Protein AF-A0AB38YC18-F1 (afdb_monomer_lite)

Organism: NCBI:txid2952525

Sequence (81 aa):
MNWNPTDTAPRDGTLLRLLVQYEEHPLDDDNTQPQETIGFNTLDQSGIDDWHFAGWDWSHDSFAQGIGEVVGWLPMGSKNE

pLDDT: mean 86.21, std 12.04, range [47.5, 97.06]

Radius of gyration: 12.62 Å; chains: 1; bounding box: 32×29×26 Å

Secondary structure (DSSP, 8-state):
--PBPGGGS--SS--EEEEEEEEES-SSS--SS-EEEEEEE-HHHHS---EEEEEEETTTTEEEE-EEEEEEEEETT----

Structure (mmCIF, N/CA/C/O backbone):
data_AF-A0AB38YC18-F1
#
_entry.id   AF-A0AB38YC18-F1
#
loop_
_atom_site.group_PDB
_atom_site.id
_atom_site.type_symbol
_atom_site.label_atom_id
_atom_site.label_alt_id
_atom_site.label_comp_id
_atom_site.label_asym_id
_atom_site.label_entity_id
_atom_site.label_seq_id
_atom_site.pdbx_PDB_ins_code
_atom_site.Cartn_x
_atom_site.Cartn_y
_atom_site.Cartn_z
_atom_site.occupancy
_atom_site.B_iso_or_equiv
_atom_site.auth_seq_id
_atom_site.auth_comp_id
_atom_site.auth_asym_id
_atom_site.auth_atom_id
_atom_site.pdbx_PDB_model_num
ATOM 1 N N . MET A 1 1 ? 9.688 -15.018 1.864 1.00 58.75 1 MET A N 1
ATOM 2 C CA . MET A 1 1 ? 8.728 -14.458 2.839 1.00 58.75 1 MET A CA 1
ATOM 3 C C . MET A 1 1 ? 7.337 -14.700 2.278 1.00 58.75 1 MET A C 1
ATOM 5 O O . MET A 1 1 ? 7.173 -14.481 1.085 1.00 58.75 1 MET A O 1
ATOM 9 N N . ASN A 1 2 ? 6.382 -15.198 3.066 1.00 87.12 2 ASN A N 1
ATOM 10 C CA . ASN A 1 2 ? 5.012 -15.390 2.578 1.00 87.12 2 ASN A CA 1
ATOM 11 C C . ASN A 1 2 ? 4.200 -14.138 2.911 1.00 87.12 2 ASN A C 1
ATOM 13 O O . ASN A 1 2 ? 3.850 -13.926 4.067 1.00 87.12 2 ASN A O 1
ATOM 17 N N . TRP A 1 3 ? 3.961 -13.303 1.904 1.00 93.94 3 TRP A N 1
ATOM 18 C CA . TRP A 1 3 ? 3.048 -12.169 1.999 1.00 93.94 3 TRP A CA 1
ATOM 19 C C . TRP A 1 3 ? 1.609 -12.660 2.126 1.00 93.94 3 TRP A C 1
ATOM 21 O O . TRP A 1 3 ? 1.237 -13.651 1.492 1.00 93.94 3 TRP A O 1
ATOM 31 N N . ASN A 1 4 ? 0.803 -11.972 2.932 1.00 95.50 4 ASN A N 1
ATOM 32 C CA . ASN A 1 4 ? -0.618 -12.278 3.009 1.00 95.50 4 ASN A CA 1
ATOM 33 C C . ASN A 1 4 ? -1.333 -11.738 1.757 1.00 95.50 4 ASN A C 1
ATOM 35 O O . ASN A 1 4 ? -0.975 -10.652 1.287 1.00 95.50 4 ASN A O 1
ATOM 39 N N . PRO A 1 5 ? -2.353 -12.445 1.236 1.00 95.12 5 PRO A N 1
ATOM 40 C CA . PRO A 1 5 ? -3.187 -11.955 0.139 1.00 95.12 5 PRO A CA 1
ATOM 41 C C . PRO A 1 5 ? -3.853 -10.609 0.467 1.00 95.12 5 PRO A C 1
ATOM 43 O O . PRO A 1 5 ? -4.359 -10.430 1.577 1.00 95.12 5 PRO A O 1
ATOM 46 N N . THR A 1 6 ? -3.874 -9.662 -0.476 1.00 94.56 6 THR A N 1
ATOM 47 C CA . THR A 1 6 ? -4.378 -8.288 -0.257 1.00 94.56 6 THR A CA 1
ATOM 48 C C . THR A 1 6 ? -5.848 -8.228 0.171 1.00 94.56 6 THR A C 1
ATOM 50 O O . THR A 1 6 ? -6.232 -7.362 0.953 1.00 94.56 6 THR A O 1
ATOM 53 N N . ASP A 1 7 ? -6.683 -9.160 -0.289 1.00 94.69 7 ASP A N 1
ATOM 54 C CA . ASP A 1 7 ? -8.104 -9.255 0.074 1.00 94.69 7 ASP A CA 1
ATOM 55 C C . ASP A 1 7 ? -8.344 -9.621 1.550 1.00 94.69 7 ASP A C 1
ATOM 57 O O . ASP A 1 7 ? -9.431 -9.391 2.075 1.00 94.69 7 ASP A O 1
ATOM 61 N N . THR A 1 8 ? -7.323 -10.137 2.239 1.00 95.75 8 THR A N 1
ATOM 62 C CA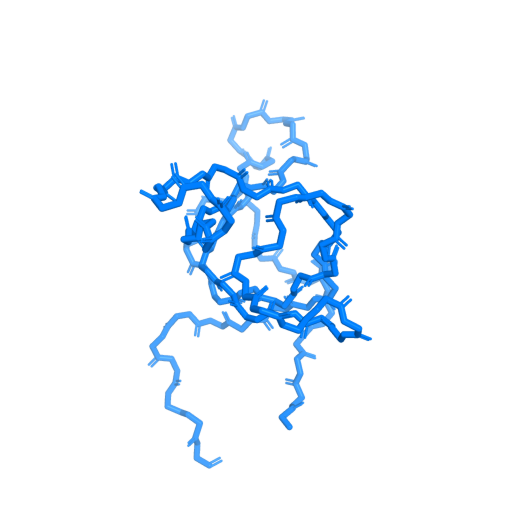 . THR A 1 8 ? -7.366 -10.436 3.680 1.00 95.75 8 THR A CA 1
ATOM 63 C C . THR A 1 8 ? -6.872 -9.288 4.561 1.00 95.75 8 THR A C 1
ATOM 65 O O . THR A 1 8 ? -6.870 -9.416 5.787 1.00 95.75 8 THR A O 1
ATOM 68 N N . ALA A 1 9 ? -6.413 -8.186 3.964 1.00 95.88 9 ALA A N 1
ATOM 69 C CA . ALA A 1 9 ? -5.845 -7.069 4.705 1.00 95.88 9 ALA A CA 1
ATOM 70 C C . ALA A 1 9 ? -6.920 -6.278 5.470 1.00 95.88 9 ALA A C 1
ATOM 72 O O . ALA A 1 9 ? -8.022 -6.091 4.947 1.00 95.88 9 ALA A O 1
ATOM 73 N N . PRO A 1 10 ? -6.614 -5.763 6.676 1.00 96.25 10 PRO A N 1
ATOM 74 C CA . PRO A 1 10 ? -7.509 -4.836 7.359 1.00 96.25 10 PRO A CA 1
ATOM 75 C C . PRO A 1 10 ? -7.657 -3.537 6.551 1.00 96.25 10 PRO A C 1
ATOM 77 O O . PRO A 1 10 ? -6.679 -3.016 6.009 1.00 96.25 10 PRO A O 1
ATOM 80 N N . ARG A 1 11 ? -8.887 -3.014 6.486 1.00 97.00 11 ARG A N 1
ATOM 81 C CA . ARG A 1 11 ? -9.250 -1.775 5.769 1.00 97.00 11 ARG A CA 1
ATOM 82 C C . ARG A 1 11 ? -9.832 -0.712 6.708 1.00 97.00 11 ARG A C 1
ATOM 84 O O . ARG A 1 11 ? -10.623 0.145 6.318 1.00 97.00 11 ARG A O 1
ATOM 91 N N . ASP A 1 12 ? -9.406 -0.778 7.963 1.00 96.12 12 ASP A N 1
ATOM 92 C CA . ASP A 1 12 ? -9.848 0.048 9.083 1.00 96.12 12 ASP A CA 1
ATOM 93 C C . ASP A 1 12 ? -8.875 1.194 9.403 1.00 96.12 12 ASP A C 1
ATOM 95 O O . ASP A 1 12 ? -8.960 1.801 10.469 1.00 96.12 12 ASP A O 1
ATOM 99 N N . GLY A 1 13 ? -7.943 1.502 8.497 1.00 94.44 13 GLY A N 1
ATOM 100 C CA . GLY A 1 13 ? -6.879 2.484 8.704 1.00 94.44 13 GLY A CA 1
ATOM 101 C C . GLY A 1 13 ? -5.656 1.950 9.455 1.00 94.44 13 GLY A C 1
ATOM 102 O O . GLY A 1 13 ? -4.743 2.727 9.740 1.00 94.44 13 GLY A O 1
ATOM 103 N N . THR A 1 14 ? -5.597 0.652 9.770 1.00 95.44 14 THR A N 1
ATOM 104 C CA . THR A 1 14 ? -4.394 0.031 10.338 1.00 95.44 14 THR A CA 1
ATOM 105 C C . THR A 1 14 ? -3.199 0.198 9.399 1.00 95.44 14 THR A C 1
ATOM 107 O O . THR A 1 14 ? -3.275 -0.097 8.208 1.00 95.44 14 THR A O 1
ATOM 110 N N . LEU A 1 15 ? -2.068 0.644 9.951 1.00 94.94 15 LEU A N 1
ATOM 111 C CA . LEU A 1 15 ? -0.812 0.765 9.217 1.00 94.94 15 LEU A CA 1
ATOM 112 C C . LEU A 1 15 ? -0.194 -0.620 8.975 1.00 94.94 15 LEU A C 1
ATOM 114 O O . LEU A 1 15 ? 0.015 -1.388 9.918 1.00 94.94 15 LEU A O 1
ATOM 118 N N . LEU A 1 16 ? 0.144 -0.916 7.723 1.00 95.12 16 LEU A N 1
ATOM 119 C CA . LEU A 1 16 ? 0.667 -2.198 7.254 1.00 95.12 16 LEU A CA 1
ATOM 120 C C . LEU A 1 16 ? 2.000 -2.020 6.525 1.00 95.12 16 LEU A C 1
ATOM 122 O O . LEU A 1 16 ? 2.303 -0.946 6.004 1.00 95.12 16 LEU A O 1
ATOM 126 N N . ARG A 1 17 ? 2.766 -3.110 6.433 1.00 94.38 17 ARG A N 1
ATOM 127 C CA . ARG A 1 17 ? 3.780 -3.265 5.384 1.00 94.38 17 ARG A CA 1
ATOM 128 C C . ARG A 1 17 ? 3.077 -3.787 4.143 1.00 94.38 17 ARG A C 1
ATOM 130 O O . ARG A 1 17 ? 2.346 -4.771 4.240 1.00 94.38 17 ARG A O 1
ATOM 137 N N . LEU A 1 18 ? 3.303 -3.153 3.007 1.00 94.25 18 LEU A N 1
ATOM 138 C CA . LEU A 1 18 ? 2.686 -3.493 1.732 1.00 94.25 18 LEU A CA 1
ATOM 139 C C . LEU A 1 18 ? 3.756 -3.944 0.748 1.00 94.25 18 LEU A C 1
ATOM 141 O O . LEU A 1 18 ? 4.863 -3.413 0.758 1.00 94.25 18 LEU A O 1
ATOM 145 N N . LEU A 1 19 ? 3.402 -4.896 -0.105 1.00 93.81 19 LEU A N 1
ATOM 146 C CA . LEU A 1 19 ? 4.144 -5.232 -1.309 1.00 93.81 19 LEU A CA 1
ATOM 147 C C . LEU A 1 19 ? 3.377 -4.644 -2.491 1.00 93.81 19 LEU A C 1
ATOM 149 O O . LEU A 1 19 ? 2.209 -4.980 -2.685 1.00 93.81 19 LEU A O 1
ATOM 153 N N . VAL A 1 20 ? 4.009 -3.754 -3.248 1.00 92.31 20 VAL A N 1
ATOM 154 C CA . VAL A 1 20 ? 3.354 -2.950 -4.285 1.00 92.31 20 VAL A CA 1
ATOM 155 C C . VAL A 1 20 ? 4.022 -3.184 -5.628 1.00 92.31 20 VAL A C 1
ATOM 157 O O . VAL A 1 20 ? 5.231 -3.009 -5.765 1.00 92.31 20 VAL A O 1
ATOM 160 N N . GLN A 1 21 ? 3.229 -3.541 -6.632 1.00 91.31 21 GLN A N 1
ATOM 161 C CA . GLN A 1 21 ? 3.641 -3.463 -8.025 1.00 91.31 21 GLN A CA 1
ATOM 162 C C . GLN A 1 21 ? 3.382 -2.033 -8.513 1.00 91.31 21 GLN A C 1
ATOM 164 O O . GLN A 1 21 ? 2.243 -1.656 -8.782 1.00 91.31 21 GLN A O 1
ATOM 169 N N . TYR A 1 22 ? 4.438 -1.221 -8.577 1.00 84.69 22 TYR A N 1
ATOM 170 C CA . TYR A 1 22 ? 4.336 0.174 -9.011 1.00 84.69 22 TYR A CA 1
ATOM 171 C C . TYR A 1 22 ? 4.067 0.271 -10.516 1.00 84.69 22 TYR A C 1
ATOM 173 O O . TYR A 1 22 ? 4.666 -0.464 -11.306 1.00 84.69 22 TYR A O 1
ATOM 181 N N . GLU A 1 23 ? 3.188 1.197 -10.896 1.00 80.88 23 GLU A N 1
ATOM 182 C CA . GLU A 1 23 ? 2.911 1.552 -12.296 1.00 80.88 23 GLU A CA 1
ATOM 183 C C . GLU A 1 23 ? 3.649 2.840 -12.686 1.00 80.88 23 GLU A C 1
ATOM 185 O O . GLU A 1 23 ? 4.263 2.916 -13.750 1.00 80.88 23 GLU A O 1
ATOM 190 N N . GLU A 1 24 ? 3.646 3.829 -11.788 1.00 70.44 24 GLU A N 1
ATOM 191 C CA . GLU A 1 24 ? 4.316 5.121 -11.937 1.00 70.44 24 GLU A CA 1
ATOM 192 C C . GLU A 1 24 ? 4.990 5.514 -10.615 1.00 70.44 24 GLU A C 1
ATOM 194 O O . GLU A 1 24 ? 4.559 5.092 -9.541 1.00 70.44 24 GLU A O 1
ATOM 199 N N . HIS A 1 25 ? 6.048 6.329 -10.692 1.00 65.75 25 HIS A N 1
ATOM 200 C CA . HIS A 1 25 ? 6.817 6.788 -9.526 1.00 65.75 25 HIS A CA 1
ATOM 201 C C . HIS A 1 25 ? 7.274 5.639 -8.607 1.00 65.75 25 HIS A C 1
ATOM 203 O O . HIS A 1 25 ? 6.894 5.603 -7.431 1.00 65.75 25 HIS A O 1
ATOM 209 N N . PRO A 1 26 ? 8.061 4.670 -9.122 1.00 68.38 26 PRO A N 1
ATOM 210 C CA . PRO A 1 26 ? 8.571 3.595 -8.287 1.00 68.38 26 PRO A CA 1
ATOM 211 C C . PRO A 1 26 ? 9.386 4.197 -7.142 1.00 68.38 26 PRO A C 1
ATOM 213 O O . PRO A 1 26 ? 10.254 5.047 -7.343 1.00 68.38 26 PRO A O 1
ATOM 216 N N . LEU A 1 27 ? 9.074 3.760 -5.925 1.00 70.69 27 LEU A N 1
ATOM 217 C CA . LEU A 1 27 ? 9.714 4.259 -4.705 1.00 70.69 27 LEU A CA 1
ATOM 218 C C . LEU A 1 27 ? 11.052 3.538 -4.411 1.00 70.69 27 LEU A C 1
ATOM 220 O O . LEU A 1 27 ? 11.603 3.646 -3.316 1.00 70.69 27 LEU A O 1
ATOM 224 N N . ASP A 1 28 ? 11.547 2.788 -5.402 1.00 68.06 28 ASP A N 1
ATOM 225 C CA . ASP A 1 28 ? 12.809 2.045 -5.442 1.00 68.06 28 ASP A CA 1
ATOM 226 C C . ASP A 1 28 ? 13.373 2.080 -6.883 1.00 68.06 28 ASP A C 1
ATOM 228 O O . ASP A 1 28 ? 12.627 2.302 -7.840 1.00 68.06 28 ASP A O 1
ATOM 232 N N . ASP A 1 29 ? 14.677 1.854 -7.043 1.00 66.19 29 ASP A N 1
ATOM 233 C CA . ASP A 1 29 ? 15.398 1.907 -8.323 1.00 66.19 29 ASP A CA 1
ATOM 234 C C . ASP A 1 29 ? 15.065 0.717 -9.250 1.00 66.19 29 ASP A C 1
ATOM 236 O O . ASP A 1 29 ? 15.216 0.815 -10.471 1.00 66.19 29 ASP A O 1
ATOM 240 N N . ASP A 1 30 ? 14.608 -0.413 -8.693 1.00 68.31 30 ASP A N 1
ATOM 241 C CA . ASP A 1 30 ? 14.203 -1.604 -9.451 1.00 68.31 30 ASP A CA 1
ATOM 242 C C . ASP A 1 30 ? 12.673 -1.721 -9.537 1.00 68.31 30 ASP A C 1
ATOM 244 O O . ASP A 1 30 ? 12.000 -2.157 -8.604 1.00 68.31 30 ASP A O 1
ATOM 248 N N . ASN A 1 31 ? 12.111 -1.368 -10.693 1.00 67.50 31 ASN A N 1
ATOM 249 C CA . ASN A 1 31 ? 10.674 -1.463 -10.967 1.00 67.50 31 ASN A CA 1
ATOM 250 C C . ASN A 1 31 ? 10.242 -2.809 -11.578 1.00 67.50 31 ASN A C 1
ATOM 252 O O . ASN A 1 31 ? 9.079 -2.973 -11.954 1.00 67.50 31 ASN A O 1
ATOM 256 N N . THR A 1 32 ? 11.156 -3.775 -11.713 1.00 76.75 32 THR A N 1
ATOM 257 C CA . THR A 1 32 ? 10.862 -5.062 -12.363 1.00 76.75 32 THR A CA 1
ATOM 258 C C . THR A 1 32 ? 10.218 -6.081 -11.427 1.00 76.75 32 THR A C 1
ATOM 260 O O . THR A 1 32 ? 9.769 -7.135 -11.884 1.00 76.75 32 THR A O 1
ATOM 263 N N . GLN A 1 33 ? 10.171 -5.785 -10.128 1.00 84.50 33 GLN A N 1
ATOM 264 C CA . GLN A 1 33 ? 9.563 -6.609 -9.089 1.00 84.50 33 GLN A CA 1
ATOM 265 C C . GLN A 1 33 ? 8.663 -5.750 -8.192 1.00 84.50 33 GLN A C 1
ATOM 267 O O . GLN A 1 33 ? 8.897 -4.547 -8.068 1.00 84.50 33 GLN A O 1
ATOM 272 N N . PRO A 1 34 ? 7.662 -6.351 -7.528 1.00 90.25 34 PRO A N 1
ATOM 273 C CA . PRO A 1 34 ? 6.943 -5.679 -6.460 1.00 90.25 34 PRO A CA 1
ATOM 274 C C . PRO A 1 34 ? 7.889 -5.257 -5.330 1.00 90.25 34 PRO A C 1
ATOM 276 O O . PRO A 1 34 ? 8.763 -6.026 -4.927 1.00 90.25 34 PRO A O 1
ATOM 279 N N . GLN A 1 35 ? 7.680 -4.058 -4.800 1.00 89.06 35 GLN A N 1
ATOM 280 C CA . GLN A 1 35 ? 8.555 -3.418 -3.819 1.00 89.06 35 GLN A CA 1
ATOM 281 C C . GLN 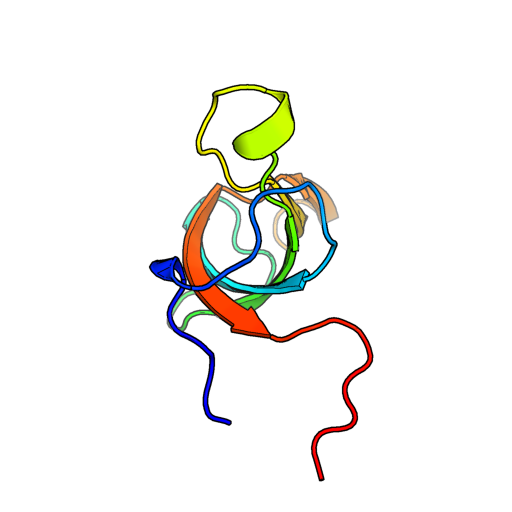A 1 35 ? 7.832 -3.171 -2.497 1.00 89.06 35 GLN A C 1
ATOM 283 O O . GLN A 1 35 ? 6.612 -2.989 -2.453 1.00 89.06 35 GLN A O 1
ATOM 288 N N . GLU A 1 36 ? 8.586 -3.176 -1.402 1.00 90.25 36 GLU A N 1
ATOM 289 C CA . GLU A 1 36 ? 8.023 -2.990 -0.067 1.00 90.25 36 GLU A CA 1
ATOM 290 C C . GLU A 1 36 ? 7.811 -1.513 0.266 1.00 90.25 36 GLU A C 1
ATOM 292 O O . GLU A 1 36 ? 8.663 -0.666 0.016 1.00 90.25 36 GLU A O 1
ATOM 297 N N . THR A 1 37 ? 6.689 -1.200 0.905 1.00 91.31 37 THR A N 1
ATOM 298 C CA . THR A 1 37 ? 6.427 0.128 1.465 1.00 91.31 37 THR A CA 1
ATOM 299 C C . THR A 1 37 ? 5.527 0.033 2.696 1.00 91.31 37 THR A C 1
ATOM 301 O O . THR A 1 37 ? 5.187 -1.057 3.163 1.00 91.31 37 THR A O 1
ATOM 304 N N . ILE A 1 38 ? 5.152 1.178 3.254 1.00 92.88 38 ILE A N 1
ATOM 305 C CA . ILE A 1 38 ? 4.214 1.294 4.363 1.00 92.88 38 ILE A CA 1
ATOM 306 C C . ILE A 1 38 ? 2.960 2.015 3.864 1.00 92.88 38 ILE A C 1
ATOM 308 O O . ILE A 1 38 ? 3.043 3.023 3.162 1.00 92.88 38 ILE A O 1
ATOM 312 N N . GLY A 1 39 ? 1.789 1.514 4.251 1.00 94.69 39 GLY A N 1
ATOM 313 C CA . GLY A 1 39 ? 0.518 2.115 3.863 1.00 94.69 39 GLY A CA 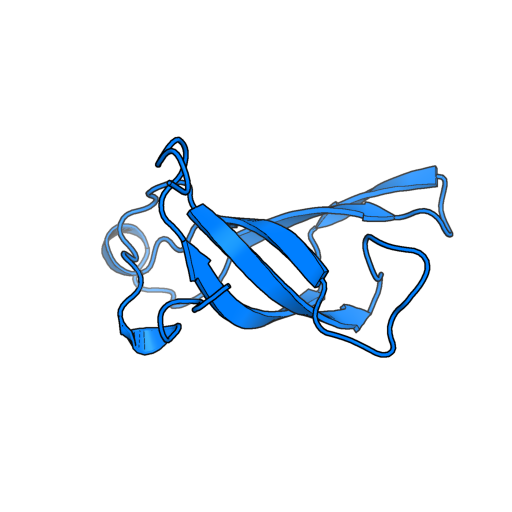1
ATOM 314 C C . GLY A 1 39 ? -0.674 1.578 4.639 1.00 94.69 39 GLY A C 1
ATOM 315 O O . GLY A 1 39 ? -0.519 0.809 5.586 1.00 94.69 39 GLY A O 1
ATOM 316 N N . PHE A 1 40 ? -1.865 2.015 4.250 1.00 96.38 40 PHE A N 1
ATOM 317 C CA . PHE A 1 40 ? -3.134 1.650 4.876 1.00 96.38 40 PHE A CA 1
ATOM 318 C C . PHE A 1 40 ? -4.297 1.799 3.883 1.00 96.38 40 PHE A C 1
ATOM 320 O O . PHE A 1 40 ? -4.168 2.468 2.859 1.00 96.38 40 PHE A O 1
ATOM 327 N N . ASN A 1 41 ? -5.441 1.197 4.199 1.00 97.06 41 ASN A N 1
ATOM 328 C CA . ASN A 1 41 ? -6.710 1.374 3.489 1.00 97.06 41 ASN A CA 1
ATOM 329 C C . ASN A 1 41 ? -7.782 1.772 4.512 1.00 97.06 41 ASN A C 1
ATOM 331 O O . ASN A 1 41 ? -7.711 1.351 5.668 1.00 97.06 41 ASN A O 1
ATOM 335 N N . THR A 1 42 ? -8.729 2.622 4.112 1.00 96.44 42 THR A N 1
ATOM 336 C CA . THR A 1 42 ? -9.742 3.199 5.013 1.00 96.44 42 THR A CA 1
ATOM 337 C C . THR A 1 42 ? -11.183 2.854 4.641 1.00 96.44 42 THR A C 1
ATOM 339 O O . THR A 1 42 ? -12.085 3.539 5.121 1.00 96.44 42 THR A O 1
ATOM 342 N N . LEU A 1 43 ? -11.429 1.820 3.828 1.00 96.38 43 LEU A N 1
ATOM 343 C CA . LEU A 1 43 ? -12.770 1.426 3.372 1.00 96.38 43 LEU A CA 1
ATOM 344 C C . LEU A 1 43 ? -13.807 1.390 4.501 1.00 96.38 43 LEU A C 1
ATOM 346 O O . LEU A 1 43 ? -14.908 1.910 4.327 1.00 96.38 43 LEU A O 1
ATOM 350 N N . ASP A 1 44 ? -13.455 0.846 5.667 1.00 95.12 44 ASP A N 1
ATOM 351 C CA . ASP A 1 44 ? -14.390 0.692 6.790 1.00 95.12 44 ASP A CA 1
ATOM 352 C C . ASP A 1 44 ? -14.838 2.042 7.380 1.00 95.12 44 ASP A C 1
ATOM 354 O O . ASP A 1 44 ? -15.879 2.131 8.032 1.00 95.12 44 ASP A O 1
ATOM 358 N N . GLN A 1 45 ? -14.061 3.105 7.149 1.00 92.88 45 GLN A N 1
ATOM 359 C CA . GLN A 1 45 ? -14.323 4.458 7.642 1.00 92.88 45 GLN A CA 1
ATOM 360 C C . GLN A 1 45 ? -14.848 5.395 6.546 1.00 92.88 45 GLN A C 1
ATOM 362 O O . GLN A 1 45 ? -15.743 6.200 6.800 1.00 92.88 45 GLN A O 1
ATOM 367 N N . SER A 1 46 ? -14.273 5.324 5.342 1.00 94.31 46 SER A N 1
ATOM 368 C CA . SER A 1 46 ? -14.528 6.257 4.238 1.00 94.31 46 SER A CA 1
ATOM 369 C C . SER A 1 46 ? -15.543 5.734 3.221 1.00 94.31 46 SER A C 1
ATOM 371 O O . SER A 1 46 ? -16.127 6.526 2.481 1.00 94.31 46 SER A O 1
ATOM 373 N N . GLY A 1 47 ? -15.766 4.417 3.171 1.00 95.62 47 GLY A N 1
ATOM 374 C CA . GLY A 1 47 ? -16.542 3.759 2.119 1.00 95.62 47 GLY A CA 1
ATOM 375 C C . GLY A 1 47 ? -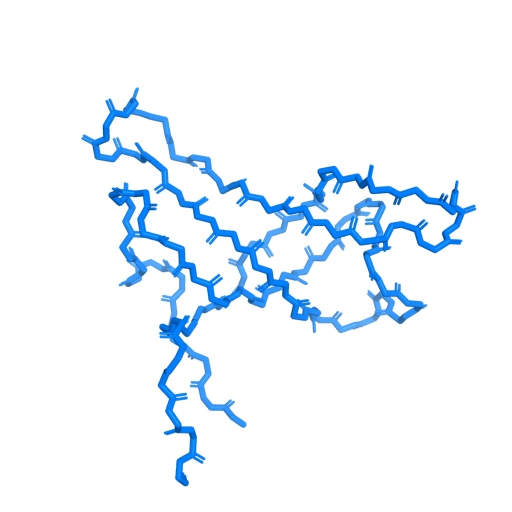15.821 3.682 0.767 1.00 95.62 47 GLY A C 1
ATOM 376 O O . GLY A 1 47 ? -16.425 3.229 -0.205 1.00 95.62 47 GLY A O 1
ATOM 377 N N . ILE A 1 48 ? -14.558 4.114 0.696 1.00 95.50 48 ILE A N 1
ATOM 378 C CA . ILE A 1 48 ? -13.732 4.116 -0.514 1.00 95.50 48 ILE A CA 1
ATOM 379 C C . ILE A 1 48 ? -12.625 3.073 -0.347 1.00 95.50 48 ILE A C 1
ATOM 381 O O . ILE A 1 48 ? -11.850 3.132 0.607 1.00 95.50 48 ILE A O 1
ATOM 385 N N . ASP A 1 49 ? -12.564 2.112 -1.268 1.00 94.19 49 ASP A N 1
ATOM 386 C CA . ASP A 1 49 ? -11.591 1.016 -1.238 1.00 94.19 49 ASP A CA 1
ATOM 387 C C . ASP A 1 49 ? -10.274 1.415 -1.912 1.00 94.19 49 ASP A C 1
ATOM 389 O O . ASP A 1 49 ? -9.891 0.845 -2.931 1.00 94.19 49 ASP A O 1
ATOM 393 N N . ASP A 1 50 ? -9.604 2.413 -1.337 1.00 94.06 50 ASP A N 1
ATOM 394 C CA . ASP A 1 50 ? -8.341 2.938 -1.852 1.00 94.06 50 ASP A CA 1
ATOM 395 C C . ASP A 1 50 ? -7.185 2.665 -0.885 1.00 94.06 50 ASP A C 1
ATOM 397 O O . ASP A 1 50 ? -7.262 2.891 0.330 1.00 94.06 50 ASP A O 1
ATOM 401 N N . TRP A 1 51 ? -6.075 2.196 -1.453 1.00 94.69 51 TRP A N 1
ATOM 402 C CA . TRP A 1 51 ? -4.813 2.043 -0.743 1.00 94.69 51 TRP A CA 1
ATOM 403 C C . TRP A 1 51 ? -4.026 3.349 -0.760 1.00 94.69 51 TRP A C 1
ATOM 405 O O . TRP A 1 51 ? -3.760 3.927 -1.813 1.00 94.69 51 TRP A O 1
ATOM 415 N N . HIS A 1 52 ? -3.585 3.777 0.419 1.00 93.94 52 HIS A N 1
ATOM 416 C CA . HIS A 1 52 ? -2.709 4.924 0.587 1.00 93.94 52 HIS A CA 1
ATOM 417 C C . HIS A 1 52 ? -1.334 4.473 1.069 1.00 93.94 52 HIS A C 1
ATOM 419 O O . HIS A 1 52 ? -1.201 3.903 2.151 1.00 93.94 52 HIS A O 1
ATOM 425 N N . PHE A 1 53 ? -0.302 4.760 0.281 1.00 92.75 53 PHE A N 1
ATOM 426 C CA . PHE A 1 53 ? 1.092 4.503 0.619 1.00 92.75 53 PHE A CA 1
ATOM 427 C C . PHE A 1 53 ? 1.980 5.593 0.027 1.00 92.75 53 PHE A C 1
ATOM 429 O O . PHE A 1 53 ? 1.715 6.122 -1.052 1.00 92.75 53 PHE A O 1
ATOM 436 N N . ALA A 1 54 ? 3.040 5.928 0.749 1.00 86.56 54 ALA A N 1
ATOM 437 C CA . ALA A 1 54 ? 4.003 6.939 0.347 1.00 86.56 54 ALA A CA 1
ATOM 438 C C . ALA A 1 54 ? 5.417 6.427 0.602 1.00 86.56 54 ALA A C 1
ATOM 440 O O . ALA A 1 54 ? 5.644 5.575 1.461 1.00 86.56 54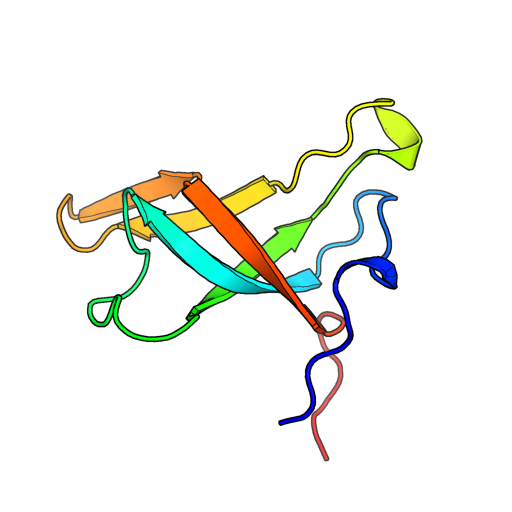 ALA A O 1
ATOM 441 N N . GLY A 1 55 ? 6.370 6.969 -0.137 1.00 82.75 55 GLY A N 1
ATOM 442 C CA . GLY A 1 55 ? 7.770 6.586 -0.052 1.00 82.75 55 GLY A CA 1
ATOM 443 C C . GLY A 1 55 ? 8.648 7.597 -0.761 1.00 82.75 55 GLY A C 1
ATOM 444 O O . GLY A 1 55 ? 8.233 8.735 -0.992 1.00 82.75 55 GLY A O 1
ATOM 445 N N . TRP A 1 56 ? 9.872 7.189 -1.065 1.00 83.50 56 TRP A N 1
ATOM 446 C CA . TRP A 1 56 ? 10.866 8.060 -1.669 1.00 83.50 56 TRP A CA 1
ATOM 447 C C . TRP A 1 56 ? 10.939 7.840 -3.180 1.00 83.50 56 TRP A C 1
ATOM 449 O O . TRP A 1 56 ? 11.333 6.767 -3.618 1.00 83.50 56 TRP A O 1
ATOM 459 N N . ASP A 1 57 ? 10.568 8.844 -3.973 1.00 81.31 57 ASP A N 1
ATOM 460 C CA . ASP A 1 57 ? 10.793 8.839 -5.420 1.00 81.31 57 ASP A CA 1
ATOM 461 C C . ASP A 1 57 ? 12.240 9.273 -5.689 1.00 81.31 57 ASP A C 1
ATOM 463 O O . ASP A 1 57 ? 12.577 10.462 -5.630 1.00 81.31 57 ASP A O 1
ATOM 467 N N . TRP A 1 58 ? 13.096 8.297 -5.990 1.00 77.88 58 TRP A N 1
ATOM 468 C CA . TRP A 1 58 ? 14.514 8.511 -6.282 1.00 77.88 58 TRP A CA 1
ATOM 469 C C . TRP A 1 58 ? 14.753 9.337 -7.551 1.00 77.88 58 TRP A C 1
ATOM 471 O O . TRP A 1 58 ? 15.762 10.034 -7.641 1.00 77.88 58 TRP A O 1
ATOM 481 N N . SER A 1 59 ? 13.824 9.316 -8.514 1.00 78.12 59 SER A N 1
ATOM 482 C CA . SER A 1 59 ? 13.967 10.061 -9.773 1.00 78.12 59 SER A CA 1
ATOM 483 C C . SER A 1 59 ? 13.794 11.566 -9.578 1.00 78.12 59 SER A C 1
ATOM 485 O O . SER A 1 59 ? 14.381 12.358 -10.318 1.00 78.12 59 SER A O 1
ATOM 487 N N . HIS A 1 60 ? 12.996 11.963 -8.585 1.00 79.06 60 HIS A N 1
ATOM 488 C CA . HIS A 1 60 ? 12.680 13.365 -8.299 1.00 79.06 60 HIS A CA 1
ATOM 489 C C . HIS A 1 60 ? 13.201 13.853 -6.939 1.00 79.06 60 HIS A C 1
ATOM 491 O O . HIS A 1 60 ? 12.942 15.001 -6.584 1.00 79.06 60 HIS A O 1
ATOM 497 N N . ASP A 1 61 ? 13.933 13.010 -6.201 1.00 81.25 61 ASP A N 1
ATOM 498 C CA . ASP A 1 61 ? 14.535 13.320 -4.894 1.00 81.25 61 ASP A CA 1
ATOM 499 C C . ASP A 1 61 ? 13.502 13.877 -3.893 1.00 81.25 61 ASP A C 1
ATOM 501 O O . ASP A 1 61 ? 13.682 14.933 -3.281 1.00 81.25 61 A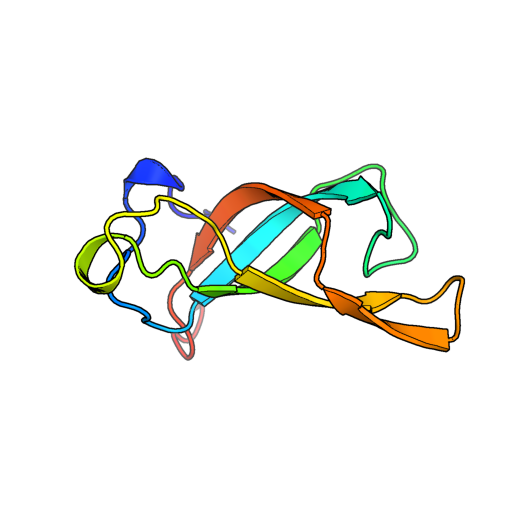SP A O 1
ATOM 505 N N . SER A 1 62 ? 12.345 13.209 -3.783 1.00 81.62 62 SER A N 1
ATOM 506 C CA . SER A 1 62 ? 11.215 13.713 -2.993 1.00 81.62 62 SER A CA 1
ATOM 507 C C . SER A 1 62 ? 10.340 12.609 -2.399 1.00 81.62 62 SER A C 1
ATOM 509 O O . SER A 1 62 ? 10.298 11.486 -2.896 1.00 81.62 62 SER A O 1
ATOM 511 N N . PHE A 1 63 ? 9.590 12.941 -1.343 1.00 81.06 63 PHE A N 1
ATOM 512 C CA . PHE A 1 63 ? 8.496 12.087 -0.883 1.00 81.06 63 PHE A CA 1
ATOM 513 C C . PHE A 1 63 ? 7.298 12.210 -1.822 1.00 81.06 63 PHE A C 1
ATOM 515 O O . PHE A 1 63 ? 6.801 13.315 -2.049 1.00 81.06 63 PHE A O 1
ATOM 522 N N . ALA A 1 64 ? 6.795 11.072 -2.290 1.00 84.75 64 ALA A N 1
ATOM 523 C CA . ALA A 1 64 ? 5.626 10.999 -3.152 1.00 84.75 64 ALA A CA 1
ATOM 524 C C . ALA A 1 64 ? 4.615 9.977 -2.622 1.00 84.75 64 ALA A C 1
ATOM 526 O O . ALA A 1 64 ? 4.973 8.984 -1.982 1.00 84.75 64 ALA A O 1
ATOM 527 N N . GLN A 1 65 ? 3.340 10.230 -2.912 1.00 87.19 65 GLN A N 1
ATOM 528 C CA . GLN A 1 65 ? 2.313 9.197 -2.853 1.00 87.19 65 GLN A CA 1
ATOM 529 C C . GLN A 1 65 ? 2.596 8.205 -3.985 1.00 87.19 65 GLN A C 1
ATOM 531 O O . GLN A 1 65 ? 2.751 8.619 -5.132 1.00 87.19 65 GLN A O 1
ATOM 536 N N . GLY A 1 66 ? 2.669 6.917 -3.665 1.00 83.12 66 GLY A N 1
ATOM 537 C CA . GLY A 1 66 ? 2.887 5.888 -4.675 1.00 83.12 66 GLY A CA 1
ATOM 538 C C . GLY A 1 66 ? 1.640 5.648 -5.529 1.00 83.12 66 GLY A C 1
ATOM 539 O O . GLY A 1 66 ? 0.515 5.808 -5.051 1.00 83.12 66 GLY A O 1
ATOM 540 N N . ILE A 1 67 ? 1.849 5.234 -6.781 1.00 86.38 67 ILE A N 1
ATOM 541 C CA . ILE A 1 67 ? 0.792 4.791 -7.699 1.00 86.38 67 ILE A CA 1
ATOM 542 C C . ILE A 1 67 ? 1.103 3.355 -8.129 1.00 86.38 67 ILE A C 1
ATOM 544 O O . ILE A 1 67 ? 2.145 3.076 -8.727 1.00 86.38 67 ILE A O 1
ATOM 548 N N . GLY A 1 68 ? 0.210 2.426 -7.800 1.00 88.94 68 GLY A N 1
ATOM 549 C CA . GLY A 1 68 ? 0.392 1.017 -8.128 1.00 88.94 68 GLY A CA 1
ATOM 550 C C . GLY A 1 68 ? -0.601 0.096 -7.435 1.00 88.94 68 GLY A C 1
ATOM 551 O O . GLY A 1 68 ? -1.442 0.528 -6.644 1.00 88.94 68 GLY A O 1
ATOM 552 N N . GLU A 1 69 ? -0.466 -1.193 -7.724 1.00 93.19 69 GLU A N 1
ATOM 553 C CA . GLU A 1 69 ? -1.311 -2.248 -7.176 1.00 93.19 69 GLU A CA 1
ATOM 554 C C . GLU A 1 69 ? -0.666 -2.867 -5.929 1.00 93.19 69 GLU A C 1
ATOM 556 O O . GLU A 1 69 ? 0.479 -3.323 -5.956 1.00 93.19 69 GLU A O 1
ATOM 561 N N . VAL A 1 70 ? -1.411 -2.927 -4.823 1.00 94.69 70 VAL A N 1
ATOM 562 C CA . VAL A 1 70 ? -0.988 -3.667 -3.627 1.00 94.69 70 VAL A CA 1
ATOM 563 C C . VAL A 1 70 ? -1.204 -5.161 -3.863 1.00 94.69 70 VAL A C 1
ATOM 565 O O . VAL A 1 70 ? -2.337 -5.639 -3.908 1.00 94.69 70 VAL A O 1
ATOM 568 N N . VAL A 1 71 ? -0.115 -5.920 -3.950 1.00 95.56 71 VAL A N 1
ATOM 569 C CA . VAL A 1 71 ? -0.123 -7.364 -4.247 1.00 95.56 71 VAL A CA 1
ATOM 570 C C . VAL A 1 71 ? 0.122 -8.243 -3.015 1.00 95.56 71 VAL A C 1
ATOM 572 O O . VAL A 1 71 ? 0.038 -9.469 -3.097 1.00 95.56 71 VAL A O 1
ATOM 575 N N . GLY A 1 72 ? 0.406 -7.641 -1.858 1.00 95.88 72 GLY A N 1
ATOM 576 C CA . GLY A 1 72 ? 0.467 -8.356 -0.587 1.00 95.88 72 GLY A CA 1
ATOM 577 C C . GLY A 1 72 ? 0.632 -7.438 0.618 1.00 95.88 72 GLY A C 1
ATOM 578 O O . GLY A 1 72 ? 0.960 -6.260 0.481 1.00 95.88 72 GLY A O 1
ATOM 579 N N . TRP A 1 73 ? 0.422 -7.985 1.818 1.00 96.31 73 TRP A N 1
ATOM 580 C CA . TRP A 1 73 ? 0.591 -7.234 3.066 1.00 96.31 73 TRP A CA 1
ATOM 581 C C . TRP A 1 73 ? 1.180 -8.063 4.219 1.00 96.31 73 TRP A C 1
ATOM 583 O O . TRP A 1 73 ? 1.125 -9.295 4.220 1.00 96.31 73 TRP A O 1
ATOM 593 N N . LEU A 1 74 ? 1.730 -7.373 5.222 1.00 95.88 74 LEU A N 1
ATOM 594 C CA . LEU A 1 74 ? 2.168 -7.917 6.512 1.00 95.88 74 LEU A CA 1
ATOM 595 C C . LEU A 1 74 ? 1.841 -6.930 7.655 1.00 95.88 74 LEU A C 1
ATOM 597 O O . LEU A 1 74 ? 1.841 -5.714 7.437 1.00 95.88 74 LEU A O 1
ATOM 601 N N . PRO A 1 75 ? 1.598 -7.410 8.890 1.00 94.75 75 PRO A N 1
ATOM 602 C CA . PRO A 1 75 ? 1.357 -6.526 10.024 1.00 94.75 75 PRO A CA 1
ATOM 603 C C . PRO A 1 75 ? 2.633 -5.787 10.443 1.00 94.75 75 PRO A C 1
ATOM 605 O O . PRO A 1 75 ? 3.721 -6.371 10.515 1.00 94.75 75 PRO A O 1
ATOM 608 N N . MET A 1 76 ? 2.492 -4.507 10.790 1.00 89.12 76 MET A N 1
ATOM 609 C CA . MET A 1 76 ? 3.596 -3.705 11.320 1.00 89.12 76 MET A CA 1
ATOM 610 C C . MET A 1 76 ? 4.114 -4.284 12.644 1.00 89.12 76 MET A C 1
ATOM 612 O O . MET A 1 76 ? 3.347 -4.573 13.558 1.00 89.12 76 MET A O 1
ATOM 616 N N . GLY A 1 77 ? 5.435 -4.444 12.757 1.00 76.69 77 GLY A N 1
ATOM 617 C CA . GLY A 1 77 ? 6.090 -4.846 14.009 1.00 76.69 77 GLY A CA 1
ATOM 618 C C . GLY A 1 77 ? 6.015 -6.334 14.363 1.00 76.69 77 GLY A C 1
ATOM 619 O O . GLY A 1 77 ? 6.497 -6.722 15.428 1.00 76.69 77 GLY A O 1
ATOM 620 N N . SER A 1 78 ? 5.477 -7.187 13.490 1.00 60.12 78 SER A N 1
ATOM 621 C CA . SER A 1 78 ? 5.653 -8.631 13.647 1.00 60.12 78 SER A CA 1
ATOM 622 C C . SER A 1 78 ? 7.121 -8.992 13.378 1.00 60.12 78 SER A C 1
ATOM 624 O O . SER A 1 78 ? 7.676 -8.690 12.321 1.00 60.12 78 SER A O 1
ATOM 626 N N . LYS A 1 79 ? 7.798 -9.570 14.381 1.00 50.22 79 LYS A N 1
ATOM 627 C CA . LYS A 1 79 ? 9.122 -10.165 14.177 1.00 50.22 79 LYS A CA 1
ATOM 628 C C . LYS A 1 79 ? 8.937 -11.371 13.265 1.00 50.22 79 LYS A C 1
ATOM 630 O O . LYS A 1 79 ? 8.240 -12.311 13.632 1.00 50.22 79 LYS A O 1
ATOM 635 N N . ASN A 1 80 ? 9.563 -11.319 12.099 1.00 53.41 80 ASN A N 1
ATOM 636 C CA . ASN A 1 80 ? 9.750 -12.489 11.258 1.00 53.41 80 ASN A CA 1
ATOM 637 C C . ASN A 1 80 ? 10.764 -13.393 11.982 1.00 53.41 80 ASN A C 1
ATOM 639 O O . ASN A 1 80 ? 11.951 -13.064 11.995 1.00 53.41 80 ASN A O 1
ATOM 643 N N . GLU A 1 81 ? 10.291 -14.440 12.661 1.00 47.50 81 GLU A N 1
ATOM 644 C CA . GLU A 1 81 ? 11.138 -15.561 13.104 1.00 47.50 81 GLU A CA 1
ATOM 645 C C . GLU A 1 81 ? 11.477 -16.483 11.927 1.00 47.50 81 GLU A C 1
ATOM 647 O O . GLU A 1 81 ? 10.592 -16.696 11.063 1.00 47.50 81 GLU A O 1
#

Foldseek 3Di:
DDFAAPVPDDQCFAKWWFFWQAPPQPLDPDNPGTDIFIWHHHCVPPVDGDIWTWHARPVVRDIDTTHTDGGGIDHPPDDDD